Protein AF-T1H6G3-F1 (afdb_monomer_lite)

Organism: Megaselia scalaris (NCBI:txid36166)

Radius of gyration: 13.63 Å; chains: 1; bounding box: 34×32×28 Å

pLDDT: mean 74.84, std 13.41, range [35.12, 89.88]

InterPro domains:
  IPR006984 Fcf1/UTP23 [PF04900] (49-107)
  IPR029060 PIN-like domain superfamily [SSF88723] (15-106)

Foldseek 3Di:
DCVLQPVDPPQPPAAAEAEDPQLVVVCVVLVHDVVVLVCVAVVDPHPCDDDDDDDDPDPDDDPLVSVLVVCLVPVRHAYEDEPPSCPRVVPDRSHHYWYDDPSGIYD

Structure (mmCIF, N/CA/C/O backbone):
data_AF-T1H6G3-F1
#
_entry.id   AF-T1H6G3-F1
#
loop_
_atom_site.group_PDB
_atom_site.id
_atom_site.type_symbol
_atom_site.label_atom_id
_atom_site.label_alt_id
_atom_site.label_comp_id
_atom_site.label_asym_id
_atom_site.label_entity_id
_atom_site.label_seq_id
_atom_site.pdbx_PDB_ins_code
_atom_site.Cartn_x
_atom_site.Cartn_y
_atom_site.Cartn_z
_atom_site.occupancy
_atom_site.B_iso_or_equiv
_atom_site.auth_seq_id
_atom_site.auth_comp_id
_atom_site.auth_asym_id
_atom_site.auth_atom_id
_atom_site.pdbx_PDB_model_num
ATOM 1 N N . SER A 1 1 ? -11.188 -17.133 -1.977 1.00 37.56 1 SER A N 1
ATOM 2 C CA . SER A 1 1 ? -10.244 -16.889 -3.083 1.00 37.56 1 SER A CA 1
ATOM 3 C C . SER A 1 1 ? -8.847 -16.668 -2.538 1.00 37.56 1 SER A C 1
ATOM 5 O O . SER A 1 1 ? -8.494 -15.547 -2.219 1.00 37.56 1 SER A O 1
ATOM 7 N N . SER A 1 2 ? -8.072 -17.741 -2.387 1.00 35.12 2 SER A N 1
ATOM 8 C CA . SER A 1 2 ? -6.747 -17.738 -1.733 1.00 35.12 2 SER A CA 1
ATOM 9 C C . SER A 1 2 ? -5.591 -17.893 -2.736 1.00 35.12 2 SER A C 1
ATOM 11 O O . SER A 1 2 ? -4.429 -17.927 -2.354 1.00 35.12 2 SER A O 1
ATOM 13 N N . ALA A 1 3 ? -5.904 -18.005 -4.031 1.00 38.59 3 ALA A N 1
ATOM 14 C CA . ALA A 1 3 ? -4.960 -18.422 -5.069 1.00 38.59 3 ALA A CA 1
ATOM 15 C C . ALA A 1 3 ? -3.957 -17.335 -5.503 1.00 38.59 3 ALA A C 1
ATOM 17 O O . ALA A 1 3 ? -2.911 -17.667 -6.048 1.00 38.59 3 ALA A O 1
ATOM 18 N N . LEU A 1 4 ? -4.237 -16.050 -5.249 1.00 46.34 4 LEU A N 1
ATOM 19 C CA . LEU A 1 4 ? -3.323 -14.955 -5.614 1.00 46.34 4 LEU A CA 1
ATOM 20 C C . LEU A 1 4 ? -2.161 -14.781 -4.623 1.00 46.34 4 LEU A C 1
ATOM 22 O O . LEU A 1 4 ? -1.114 -14.277 -5.015 1.00 46.34 4 LEU A O 1
ATOM 26 N N . PHE A 1 5 ? -2.306 -15.252 -3.378 1.00 50.06 5 PHE A N 1
ATOM 27 C CA . PHE A 1 5 ? -1.235 -15.203 -2.375 1.00 50.06 5 PHE A CA 1
ATOM 28 C C . PHE A 1 5 ? -0.098 -16.198 -2.668 1.00 50.06 5 PHE A C 1
ATOM 30 O O . PHE A 1 5 ? 1.046 -15.942 -2.310 1.00 50.06 5 PHE A O 1
ATOM 37 N N . PHE A 1 6 ? -0.376 -17.300 -3.375 1.00 44.19 6 PHE A N 1
ATOM 38 C CA . PHE A 1 6 ? 0.593 -18.384 -3.594 1.00 44.19 6 PHE A CA 1
ATOM 39 C C . PHE A 1 6 ? 1.574 -18.170 -4.757 1.00 44.19 6 PHE A C 1
ATOM 41 O O . PHE A 1 6 ? 2.497 -18.964 -4.918 1.00 44.19 6 PHE A O 1
ATOM 48 N N . GLN A 1 7 ? 1.420 -17.124 -5.578 1.00 50.72 7 GLN A N 1
ATOM 49 C CA . GLN A 1 7 ? 2.364 -16.880 -6.682 1.00 50.72 7 GLN A CA 1
ATOM 50 C C . GLN A 1 7 ? 3.686 -16.232 -6.243 1.00 50.72 7 GLN A C 1
ATOM 52 O O . GLN A 1 7 ? 4.640 -16.250 -7.017 1.00 50.72 7 GLN A O 1
ATOM 57 N N . ASN A 1 8 ? 3.769 -15.686 -5.027 1.00 52.97 8 ASN A N 1
ATOM 58 C CA . ASN A 1 8 ? 4.993 -15.090 -4.492 1.00 52.97 8 ASN A CA 1
ATOM 59 C C . ASN A 1 8 ? 5.388 -15.774 -3.181 1.00 52.97 8 ASN A C 1
ATOM 61 O O . ASN A 1 8 ? 5.070 -15.310 -2.091 1.00 52.97 8 ASN A O 1
ATOM 65 N N . THR A 1 9 ? 6.146 -16.864 -3.305 1.00 51.31 9 THR A N 1
ATOM 66 C CA . THR A 1 9 ? 6.719 -17.636 -2.188 1.00 51.31 9 THR A CA 1
ATOM 67 C C . THR A 1 9 ? 7.728 -16.846 -1.336 1.00 51.31 9 THR A C 1
ATOM 69 O O . THR A 1 9 ? 8.164 -17.323 -0.300 1.00 51.31 9 THR A O 1
ATOM 72 N N . GLN A 1 10 ? 8.099 -15.622 -1.736 1.00 52.41 10 GLN A N 1
ATOM 73 C CA . GLN A 1 10 ? 8.987 -14.728 -0.975 1.00 52.41 10 GLN A CA 1
ATOM 74 C C . GLN A 1 10 ? 8.279 -13.925 0.129 1.00 52.41 10 GLN A C 1
ATOM 76 O O . GLN A 1 10 ? 8.946 -13.241 0.900 1.00 52.41 10 GLN A O 1
ATOM 81 N N . LEU A 1 11 ? 6.947 -13.969 0.204 1.00 56.22 11 LEU A N 1
ATOM 82 C CA . LEU A 1 11 ? 6.153 -13.168 1.146 1.00 56.22 11 LEU A CA 1
ATOM 83 C C . LEU A 1 11 ? 5.885 -13.880 2.488 1.00 56.22 11 LEU A C 1
ATOM 85 O O . LEU A 1 11 ? 5.061 -13.417 3.270 1.00 56.22 11 LEU A O 1
ATOM 89 N N . GLU A 1 12 ? 6.558 -14.999 2.768 1.00 52.50 12 GLU A N 1
ATOM 90 C CA . GLU A 1 12 ? 6.194 -15.897 3.874 1.00 52.50 12 GLU A CA 1
ATOM 91 C C . GLU A 1 12 ? 6.412 -15.331 5.289 1.00 52.50 12 GLU A C 1
ATOM 93 O O . GLU A 1 12 ? 5.821 -15.866 6.225 1.00 52.50 12 GLU A O 1
ATOM 98 N N . THR A 1 13 ? 7.201 -14.266 5.498 1.00 49.25 13 THR A N 1
ATOM 99 C CA . THR A 1 13 ? 7.537 -13.842 6.879 1.00 49.25 13 THR A CA 1
ATOM 100 C C . THR A 1 13 ? 7.597 -12.339 7.167 1.00 49.25 13 THR A C 1
ATOM 102 O O . THR A 1 13 ? 7.628 -11.972 8.341 1.00 49.25 13 THR A O 1
ATOM 105 N N . ALA A 1 14 ? 7.529 -11.451 6.170 1.00 59.88 14 ALA A N 1
ATOM 106 C CA . ALA A 1 14 ? 7.405 -10.007 6.399 1.00 59.88 14 ALA A CA 1
ATOM 107 C C . ALA A 1 14 ? 6.871 -9.293 5.148 1.00 59.88 14 ALA A C 1
ATOM 109 O O . ALA A 1 14 ? 7.513 -9.287 4.098 1.00 59.88 14 ALA A O 1
ATOM 110 N N . TYR A 1 15 ? 5.695 -8.672 5.252 1.00 69.19 15 TYR A N 1
ATOM 111 C CA . TYR A 1 15 ? 5.130 -7.880 4.162 1.00 69.19 15 TYR A CA 1
ATOM 112 C C . TYR A 1 15 ? 5.713 -6.467 4.189 1.00 69.19 15 TYR A C 1
ATOM 114 O O . TYR A 1 15 ? 5.412 -5.683 5.088 1.00 69.19 15 TYR A O 1
ATOM 122 N N . HIS A 1 16 ? 6.501 -6.107 3.177 1.00 79.25 16 HIS A N 1
ATOM 123 C CA . HIS A 1 16 ? 6.875 -4.712 2.969 1.00 79.25 16 HIS A CA 1
ATOM 124 C C . 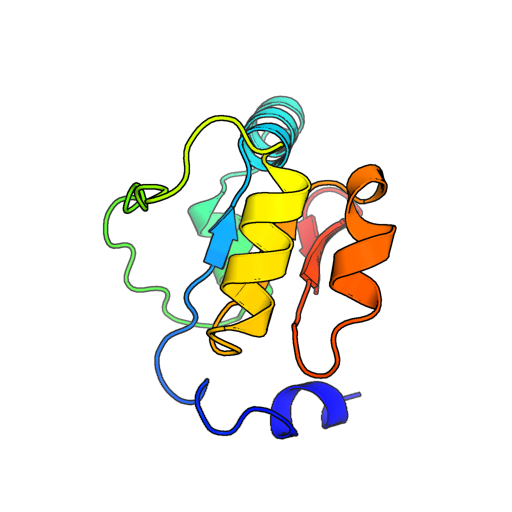HIS A 1 16 ? 5.760 -3.995 2.202 1.00 79.25 16 HIS A C 1
ATOM 126 O O . HIS A 1 16 ? 5.426 -4.362 1.073 1.00 79.25 16 HIS A O 1
ATOM 132 N N . ILE A 1 17 ? 5.175 -2.962 2.807 1.00 83.69 17 ILE A N 1
ATOM 133 C CA . ILE A 1 17 ? 4.089 -2.188 2.199 1.00 83.69 17 ILE A CA 1
ATOM 134 C C . ILE A 1 17 ? 4.659 -0.881 1.650 1.00 83.69 17 ILE A C 1
ATOM 136 O O . ILE A 1 17 ? 5.151 -0.038 2.397 1.00 83.69 17 ILE A O 1
ATOM 140 N N . LEU A 1 18 ? 4.576 -0.694 0.334 1.00 85.44 18 LEU A N 1
ATOM 141 C CA . LEU A 1 18 ? 4.892 0.575 -0.310 1.00 85.44 18 LEU A CA 1
ATOM 142 C C . LEU A 1 18 ? 3.672 1.484 -0.247 1.00 85.44 18 LEU A C 1
ATOM 144 O O . LEU A 1 18 ? 2.640 1.187 -0.846 1.00 85.44 18 LEU A O 1
ATOM 148 N N . ILE A 1 19 ? 3.811 2.601 0.457 1.00 84.12 19 ILE A N 1
ATOM 149 C CA . ILE A 1 19 ? 2.749 3.587 0.645 1.00 84.12 19 ILE A CA 1
ATOM 150 C C . ILE A 1 19 ? 3.125 4.858 -0.113 1.00 84.12 19 ILE A C 1
ATOM 152 O O . ILE A 1 19 ? 4.249 5.349 0.010 1.00 84.12 19 ILE A O 1
AT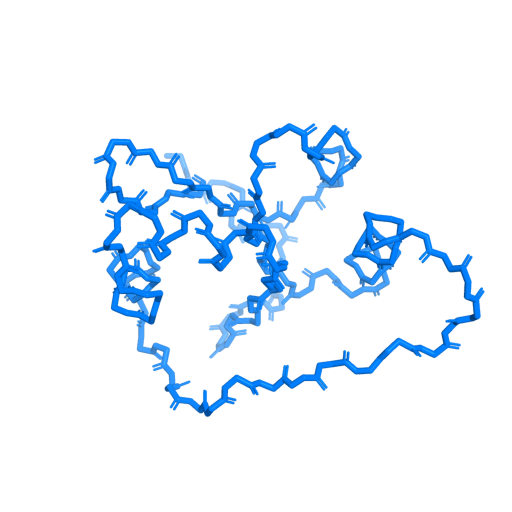OM 156 N N . ASP A 1 20 ? 2.186 5.414 -0.878 1.00 82.06 20 ASP A N 1
ATOM 157 C CA . ASP A 1 20 ? 2.364 6.732 -1.488 1.00 82.06 20 ASP A CA 1
ATOM 158 C C . ASP A 1 20 ? 1.812 7.872 -0.605 1.00 82.06 20 ASP A C 1
ATOM 160 O O . ASP A 1 20 ? 0.986 7.689 0.295 1.00 82.06 20 ASP A O 1
ATOM 164 N N . THR A 1 21 ? 2.247 9.104 -0.879 1.00 81.62 21 TH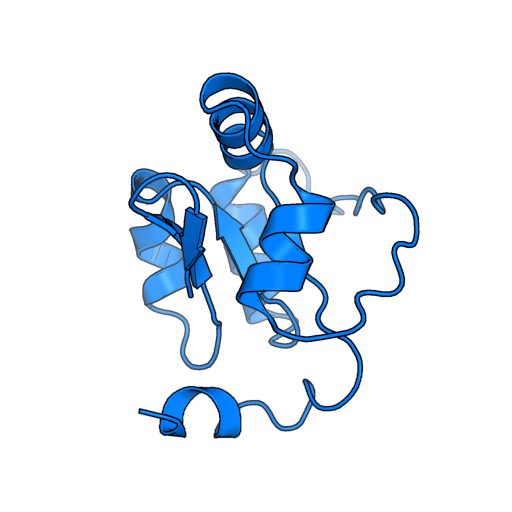R A N 1
ATOM 165 C CA . THR A 1 21 ? 1.786 10.292 -0.141 1.00 81.62 21 THR A CA 1
ATOM 166 C C . THR A 1 21 ? 0.280 10.533 -0.305 1.00 81.62 21 THR A C 1
ATOM 168 O O . THR A 1 21 ? -0.366 11.092 0.581 1.00 81.62 21 THR A O 1
ATOM 171 N N . ASN A 1 22 ? -0.310 10.116 -1.430 1.00 81.88 22 ASN A N 1
ATOM 172 C CA . ASN A 1 22 ? -1.738 10.293 -1.688 1.00 81.88 22 ASN A CA 1
ATOM 173 C C . ASN A 1 22 ? -2.598 9.390 -0.800 1.00 81.88 22 ASN A C 1
ATOM 175 O O . ASN A 1 22 ? -3.663 9.823 -0.364 1.00 81.88 22 ASN A O 1
ATOM 179 N N . PHE A 1 23 ? -2.139 8.173 -0.522 1.00 86.25 23 PHE A N 1
ATOM 180 C CA . PHE A 1 23 ? -2.755 7.199 0.359 1.00 86.25 23 PHE A CA 1
ATOM 181 C C . PHE A 1 23 ? -2.693 7.700 1.792 1.00 86.25 23 PHE A C 1
ATOM 183 O O . PHE A 1 23 ? -3.737 7.799 2.420 1.00 86.25 23 PHE A O 1
ATOM 190 N N . ILE A 1 24 ? -1.527 8.167 2.256 1.00 86.75 24 ILE A N 1
ATOM 191 C CA . ILE A 1 24 ? -1.380 8.794 3.582 1.00 86.75 24 ILE A CA 1
ATOM 192 C C . ILE A 1 24 ? -2.373 9.952 3.741 1.00 86.75 24 ILE A C 1
ATOM 194 O O . ILE A 1 24 ? -3.164 9.982 4.684 1.00 86.75 24 ILE A O 1
ATOM 198 N N . ASN A 1 25 ? -2.391 10.882 2.782 1.00 87.56 25 ASN A N 1
ATOM 199 C CA . ASN A 1 25 ? -3.309 12.020 2.806 1.00 87.56 25 ASN A CA 1
ATOM 200 C C . ASN A 1 25 ? -4.779 11.586 2.784 1.00 87.56 25 ASN A C 1
ATOM 202 O O . ASN A 1 25 ? -5.632 12.230 3.394 1.00 87.56 25 ASN A O 1
ATOM 206 N N . PHE A 1 26 ? -5.095 10.518 2.057 1.00 87.25 26 PHE A N 1
ATOM 207 C CA . PHE A 1 26 ? -6.444 9.982 1.982 1.00 87.25 26 PHE A CA 1
ATOM 208 C C . PHE A 1 26 ? -6.860 9.309 3.293 1.00 87.25 26 PHE A C 1
ATOM 210 O O . PHE A 1 26 ? -7.966 9.559 3.768 1.00 87.25 26 PHE A O 1
ATOM 217 N N . SER A 1 27 ? -5.981 8.530 3.914 1.00 88.31 27 SER A N 1
ATOM 218 C CA . SER A 1 27 ? -6.216 7.888 5.206 1.00 88.31 27 SER A CA 1
ATOM 219 C C . SER A 1 27 ? -6.429 8.914 6.311 1.00 88.31 27 SER A C 1
ATOM 221 O O . SER A 1 27 ? -7.415 8.823 7.036 1.00 88.31 27 SER A O 1
ATOM 223 N N . ILE A 1 28 ? -5.603 9.966 6.365 1.00 88.81 28 ILE A N 1
ATOM 224 C CA . ILE A 1 28 ? -5.778 11.073 7.319 1.00 88.81 28 ILE A CA 1
ATOM 225 C C . ILE A 1 28 ? -7.138 11.755 7.117 1.00 88.81 28 ILE A C 1
ATOM 227 O O . ILE A 1 28 ? -7.874 11.965 8.080 1.00 88.81 28 ILE A O 1
ATOM 231 N N . LYS A 1 29 ? -7.521 12.053 5.866 1.00 88.81 29 LYS A N 1
ATOM 232 C CA . LYS A 1 29 ? -8.825 12.669 5.553 1.00 88.81 29 LYS A CA 1
ATOM 233 C C . LYS A 1 29 ? -10.013 11.806 5.980 1.00 88.81 29 LYS A C 1
ATOM 235 O O . LYS A 1 29 ? -11.026 12.350 6.405 1.00 88.81 29 LYS A O 1
ATOM 240 N N . ASN A 1 30 ? -9.886 10.485 5.878 1.00 87.69 30 ASN A N 1
ATOM 241 C CA . ASN A 1 30 ? -10.922 9.534 6.285 1.00 87.69 30 ASN A CA 1
ATOM 242 C C . ASN A 1 30 ? -10.804 9.095 7.753 1.00 87.69 30 ASN A C 1
ATOM 244 O O . ASN A 1 30 ? -11.571 8.236 8.174 1.00 87.69 30 ASN A O 1
ATOM 248 N N . LYS A 1 31 ? -9.883 9.691 8.528 1.00 89.88 31 LYS A N 1
ATOM 249 C CA . LYS A 1 31 ? -9.615 9.359 9.937 1.00 89.88 31 LYS A CA 1
ATOM 250 C C . LYS A 1 31 ? -9.246 7.882 10.154 1.00 89.88 31 LYS A C 1
ATOM 252 O O . LYS A 1 31 ? -9.604 7.299 11.170 1.00 89.88 31 LYS A O 1
ATOM 257 N N . LEU A 1 32 ? -8.520 7.294 9.204 1.00 89.31 32 LEU A N 1
ATOM 258 C CA . LEU A 1 32 ? -8.047 5.911 9.255 1.00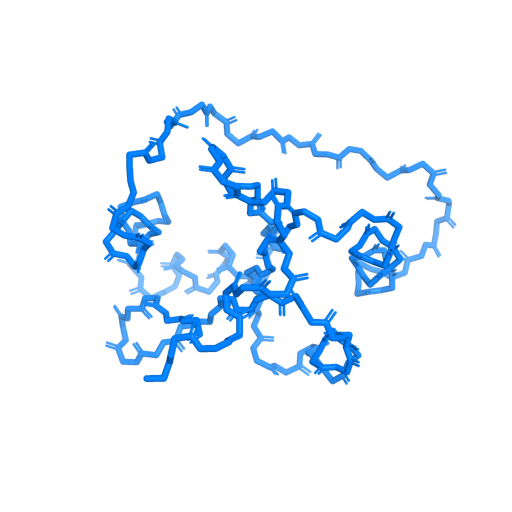 89.31 32 LEU A CA 1
ATOM 259 C C . LEU A 1 32 ? -6.631 5.854 9.831 1.00 89.31 32 LEU A C 1
ATOM 261 O O . LEU A 1 32 ? -5.704 6.470 9.294 1.00 89.31 32 LEU A O 1
ATOM 265 N N . GLY A 1 33 ? -6.460 5.104 10.921 1.00 88.62 33 GLY A N 1
ATOM 266 C CA . GLY A 1 33 ? -5.152 4.852 11.520 1.00 88.62 33 GLY A CA 1
ATOM 267 C C . GLY A 1 33 ? -4.343 3.911 10.635 1.00 88.62 33 GLY A C 1
ATOM 268 O O . GLY A 1 33 ? -4.653 2.733 10.560 1.00 88.62 33 GLY A O 1
ATOM 269 N N . ILE A 1 34 ? -3.301 4.412 9.966 1.00 86.75 34 ILE A N 1
ATOM 270 C CA . ILE A 1 34 ? -2.576 3.657 8.926 1.00 86.75 34 ILE A CA 1
ATOM 271 C C . ILE A 1 34 ? -2.082 2.298 9.432 1.00 86.75 34 ILE A C 1
ATOM 273 O O . ILE A 1 34 ? -2.393 1.282 8.826 1.00 86.75 34 ILE A O 1
ATOM 277 N N . ILE A 1 35 ? -1.350 2.281 10.545 1.00 84.31 35 ILE A N 1
ATOM 278 C CA . ILE A 1 35 ? -0.783 1.048 11.104 1.00 84.31 35 ILE A CA 1
ATOM 279 C C . ILE A 1 35 ? -1.895 0.101 11.564 1.00 84.31 35 ILE A C 1
ATOM 281 O O . ILE A 1 35 ? -1.894 -1.064 11.185 1.00 84.31 35 ILE A O 1
ATOM 285 N N . GLN A 1 36 ? -2.847 0.605 12.353 1.00 84.38 36 GLN A N 1
ATOM 286 C CA . GLN A 1 36 ? -3.916 -0.211 12.932 1.00 84.38 36 GLN A CA 1
ATOM 287 C C . GLN A 1 36 ? -4.784 -0.858 11.844 1.00 84.38 36 GLN A C 1
ATOM 289 O O . GLN A 1 36 ? -4.980 -2.065 11.846 1.00 84.38 36 GLN A O 1
ATOM 294 N N . GLU A 1 37 ? -5.216 -0.082 10.854 1.00 87.75 37 GLU A N 1
ATOM 295 C CA . GLU A 1 37 ? -6.030 -0.593 9.749 1.00 87.75 37 GLU A CA 1
ATOM 296 C C . GLU A 1 37 ? -5.241 -1.561 8.850 1.00 87.75 37 GLU A C 1
ATOM 298 O O . GLU A 1 37 ? -5.808 -2.506 8.307 1.00 87.75 37 GLU A O 1
ATOM 303 N N . MET A 1 38 ? -3.922 -1.370 8.693 1.00 85.56 38 MET A N 1
ATOM 304 C CA . MET A 1 38 ? -3.066 -2.326 7.972 1.00 85.56 38 MET A CA 1
ATOM 305 C C . MET A 1 38 ? -2.935 -3.653 8.720 1.00 85.56 38 MET A C 1
ATOM 307 O O . MET A 1 38 ? -2.986 -4.707 8.086 1.00 85.56 38 MET A O 1
ATOM 311 N N . MET A 1 39 ? -2.796 -3.605 10.048 1.00 82.81 39 MET A N 1
ATOM 312 C CA . MET A 1 39 ? -2.787 -4.790 10.912 1.00 82.81 39 MET A CA 1
ATOM 313 C C . MET A 1 39 ? -4.098 -5.564 10.789 1.00 82.81 39 MET A C 1
ATOM 315 O O . MET A 1 39 ? -4.078 -6.772 10.554 1.00 82.81 39 MET A O 1
ATOM 319 N N . ASP A 1 40 ? -5.223 -4.854 10.892 1.00 84.38 40 ASP A N 1
ATOM 320 C CA . ASP A 1 40 ? -6.560 -5.445 10.826 1.00 84.38 40 ASP A CA 1
ATOM 321 C C . ASP A 1 40 ? -6.849 -6.043 9.439 1.00 84.38 40 ASP A C 1
ATOM 323 O O . ASP A 1 40 ? -7.502 -7.078 9.336 1.00 84.38 40 ASP A O 1
ATOM 327 N N . CYS A 1 41 ? -6.319 -5.436 8.371 1.00 84.44 41 CYS A N 1
ATOM 328 C CA . CYS A 1 41 ? -6.454 -5.934 7.001 1.00 84.44 41 CYS A CA 1
ATOM 329 C C . CYS A 1 41 ? -5.620 -7.198 6.739 1.00 84.44 41 CYS A C 1
ATOM 331 O O . CYS A 1 41 ? -6.097 -8.150 6.122 1.00 84.44 41 CYS A O 1
ATOM 333 N N . LEU A 1 42 ? -4.363 -7.213 7.190 1.00 81.38 42 LEU A N 1
ATOM 334 C CA . LEU A 1 42 ? -3.436 -8.310 6.909 1.00 81.38 42 LEU A CA 1
ATOM 335 C C . LEU A 1 42 ? -3.540 -9.463 7.908 1.00 81.38 42 LEU A C 1
ATOM 337 O O . LEU A 1 42 ? -2.952 -10.513 7.660 1.00 81.38 42 LEU A O 1
ATOM 341 N N . TYR A 1 43 ? -4.240 -9.280 9.033 1.00 76.00 43 TYR A N 1
ATOM 342 C CA . TYR A 1 43 ? -4.285 -10.231 10.153 1.00 76.00 43 TYR A CA 1
ATOM 343 C C . TYR A 1 43 ? -2.888 -10.681 10.622 1.00 76.00 43 TYR A C 1
ATOM 345 O O . TYR A 1 43 ? -2.730 -11.751 11.212 1.00 76.00 43 TYR A O 1
ATOM 353 N N . THR A 1 44 ? -1.852 -9.883 10.347 1.00 64.50 44 THR A N 1
ATOM 354 C CA . THR A 1 44 ? -0.465 -10.204 10.682 1.00 64.50 44 THR A CA 1
ATOM 355 C C . THR A 1 44 ? 0.038 -9.305 11.790 1.00 64.50 44 THR A C 1
ATOM 357 O O . THR A 1 44 ? -0.413 -8.177 11.973 1.00 64.50 44 THR A O 1
ATOM 360 N N . LYS A 1 45 ? 1.021 -9.810 12.534 1.00 56.53 45 LYS A N 1
ATOM 361 C CA . LYS A 1 45 ? 1.798 -9.007 13.466 1.00 56.53 45 LYS A CA 1
ATOM 362 C C . LYS A 1 45 ? 2.774 -8.170 12.635 1.00 56.53 45 LYS A C 1
ATOM 364 O O . LYS A 1 45 ? 3.914 -8.578 12.447 1.00 56.53 45 LYS A O 1
ATOM 369 N N . ILE A 1 46 ? 2.325 -7.042 12.082 1.00 58.47 46 ILE A N 1
ATOM 370 C CA . ILE A 1 46 ? 3.241 -6.041 11.525 1.00 58.47 46 ILE A CA 1
ATOM 371 C C . ILE A 1 46 ? 4.119 -5.630 12.702 1.00 58.47 46 ILE A C 1
ATOM 373 O O . ILE A 1 46 ? 3.645 -5.031 13.672 1.00 58.47 46 ILE A O 1
ATOM 377 N N . HIS A 1 47 ? 5.391 -6.027 12.664 1.00 53.41 47 HIS A N 1
ATOM 378 C CA . HIS A 1 47 ? 6.382 -5.383 13.503 1.00 53.41 47 HIS A CA 1
ATOM 379 C C . HIS A 1 47 ? 6.369 -3.930 13.074 1.00 53.41 47 HIS A C 1
ATOM 381 O O . HIS A 1 47 ? 6.719 -3.585 11.948 1.00 53.41 47 HIS A O 1
ATOM 387 N N . CYS A 1 48 ? 5.794 -3.116 13.947 1.00 51.88 48 CYS A N 1
ATOM 388 C CA . CYS A 1 48 ? 5.571 -1.712 13.718 1.00 51.88 48 CYS A CA 1
ATOM 389 C C . CYS A 1 48 ? 6.902 -0.980 13.897 1.00 51.88 48 CYS A C 1
ATOM 391 O O . CYS A 1 48 ? 7.061 -0.159 14.797 1.00 51.88 48 CYS A O 1
ATOM 393 N N . ASP A 1 49 ? 7.875 -1.332 13.063 1.00 57.97 49 ASP A N 1
ATOM 394 C CA . ASP A 1 49 ? 9.058 -0.527 12.871 1.00 57.97 49 ASP A CA 1
ATOM 395 C C . ASP A 1 49 ? 8.624 0.801 12.229 1.00 57.97 49 ASP A C 1
ATOM 397 O O . ASP A 1 49 ? 7.672 0.846 11.436 1.00 57.97 49 ASP A O 1
ATOM 401 N N . PRO A 1 50 ? 9.254 1.920 12.616 1.00 67.06 50 PRO A N 1
ATOM 402 C CA . PRO A 1 50 ? 8.903 3.234 12.102 1.00 67.06 50 PRO A CA 1
ATOM 403 C C . PRO A 1 50 ? 9.000 3.253 10.574 1.00 67.06 50 PRO A C 1
ATOM 405 O O . PRO A 1 50 ? 9.891 2.636 9.997 1.00 67.06 50 PRO A O 1
ATOM 408 N N . PHE A 1 51 ? 8.088 3.986 9.926 1.00 74.50 51 PHE A N 1
ATOM 409 C CA . PHE A 1 51 ? 8.057 4.163 8.473 1.00 74.50 51 PHE A CA 1
ATOM 410 C C . PHE A 1 51 ? 9.462 4.371 7.894 1.00 74.50 51 PHE A C 1
ATOM 412 O O . PHE A 1 51 ? 10.093 5.405 8.129 1.00 74.50 51 PHE A O 1
ATOM 419 N N . GLU A 1 52 ? 9.934 3.414 7.097 1.00 79.19 52 GLU A N 1
ATOM 420 C CA . GLU A 1 52 ? 11.215 3.551 6.420 1.00 79.19 52 GLU A CA 1
ATOM 421 C C . GLU A 1 52 ? 11.029 4.353 5.132 1.00 79.19 52 GLU A C 1
ATOM 423 O O . GLU A 1 52 ? 10.293 3.971 4.214 1.00 79.19 52 GLU A O 1
ATOM 428 N N . ARG A 1 53 ? 11.705 5.501 5.046 1.00 80.38 53 ARG A N 1
ATOM 429 C CA . ARG A 1 53 ? 11.700 6.294 3.821 1.00 80.38 53 ARG A CA 1
ATOM 430 C C . ARG A 1 53 ? 12.666 5.685 2.819 1.00 80.38 53 ARG A C 1
ATOM 432 O O . ARG A 1 53 ? 13.871 5.915 2.872 1.00 80.38 53 ARG A O 1
ATOM 439 N N . ILE A 1 54 ? 12.110 5.001 1.834 1.00 80.31 54 ILE A N 1
ATOM 440 C CA . ILE A 1 54 ? 12.902 4.439 0.751 1.00 80.31 54 ILE A CA 1
ATOM 441 C C . ILE A 1 54 ? 13.331 5.552 -0.215 1.00 80.31 54 ILE A C 1
ATOM 443 O O . ILE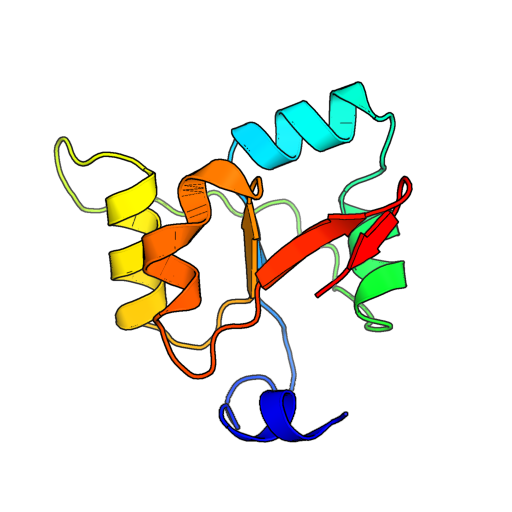 A 1 54 ? 12.504 6.280 -0.770 1.00 80.31 54 ILE A O 1
ATOM 447 N N . LEU A 1 55 ? 14.641 5.671 -0.435 1.00 79.31 55 LEU A N 1
ATOM 448 C CA . LEU A 1 55 ? 15.206 6.638 -1.370 1.00 79.31 55 LEU A CA 1
ATOM 449 C C . LEU A 1 55 ? 15.103 6.142 -2.815 1.00 79.31 55 LEU A C 1
ATOM 451 O O . LEU A 1 55 ? 15.298 4.966 -3.138 1.00 79.31 55 LEU A O 1
ATOM 455 N N . CYS A 1 56 ? 14.802 7.077 -3.707 1.00 79.50 56 CYS A N 1
ATOM 456 C CA . CYS A 1 56 ? 14.814 6.851 -5.139 1.00 79.50 56 CYS A CA 1
ATOM 457 C C . CYS A 1 56 ? 16.206 7.150 -5.696 1.00 79.50 56 CYS A C 1
ATOM 459 O O . CYS A 1 56 ? 16.704 8.260 -5.533 1.00 79.50 56 CYS A O 1
ATOM 461 N N . LEU A 1 57 ? 16.807 6.196 -6.408 1.00 78.50 57 LEU A N 1
ATOM 462 C CA . LEU A 1 57 ? 18.132 6.352 -7.029 1.00 78.50 57 LEU A CA 1
ATOM 463 C C . LEU A 1 57 ? 18.063 6.899 -8.466 1.00 78.50 57 LEU A C 1
ATOM 465 O O . LEU A 1 57 ? 18.992 6.743 -9.250 1.00 78.50 57 LEU A O 1
ATOM 469 N N . HIS A 1 58 ? 16.946 7.524 -8.837 1.00 76.25 58 HIS A N 1
ATOM 470 C CA . HIS A 1 58 ? 16.692 8.004 -10.193 1.00 76.25 58 HIS A CA 1
ATOM 471 C C . HIS A 1 58 ? 16.359 9.497 -10.210 1.00 76.25 58 HIS A C 1
ATOM 473 O O . HIS A 1 58 ? 15.634 10.011 -9.355 1.00 76.25 58 HIS A O 1
ATOM 479 N N . LYS A 1 59 ? 16.853 10.198 -11.232 1.00 72.00 59 LYS A N 1
ATOM 480 C CA . LYS A 1 59 ? 16.629 11.634 -11.411 1.00 72.00 59 LYS A CA 1
ATOM 481 C C . LYS A 1 59 ? 15.330 11.881 -12.186 1.00 72.00 59 LYS A C 1
ATOM 483 O O . LYS A 1 59 ? 15.192 11.414 -13.310 1.00 72.00 59 LYS A O 1
ATOM 488 N N . GLY A 1 60 ? 14.402 12.643 -11.601 1.00 67.19 60 GLY A N 1
ATOM 489 C CA . GLY A 1 60 ? 13.295 13.278 -12.334 1.00 67.19 60 GLY A CA 1
ATOM 490 C C . GLY A 1 60 ? 12.246 12.346 -12.955 1.00 67.19 60 GLY A C 1
ATOM 491 O O . GLY A 1 60 ? 11.783 12.619 -14.058 1.00 67.19 60 GLY A O 1
ATOM 492 N N . THR A 1 61 ? 11.846 11.266 -12.281 1.00 71.31 61 THR A N 1
ATOM 493 C CA . THR A 1 61 ? 10.720 10.420 -12.724 1.00 71.31 61 THR A CA 1
ATOM 494 C C . THR A 1 61 ? 9.463 10.682 -11.896 1.00 71.31 61 THR A C 1
ATOM 496 O O . THR A 1 61 ? 9.535 11.032 -10.718 1.00 71.31 61 THR A O 1
ATOM 499 N N . ASN A 1 62 ? 8.289 10.501 -12.511 1.00 74.31 62 ASN A N 1
ATOM 500 C CA . ASN A 1 62 ? 7.016 10.542 -11.790 1.00 74.31 62 ASN A CA 1
ATOM 501 C C . ASN A 1 62 ? 6.952 9.390 -10.758 1.00 74.31 62 ASN A C 1
ATOM 503 O O . ASN A 1 62 ? 7.382 8.272 -11.056 1.00 74.31 62 ASN A O 1
ATOM 507 N N . ALA A 1 63 ? 6.387 9.653 -9.575 1.00 70.81 63 ALA A N 1
ATOM 508 C CA . ALA A 1 63 ? 6.232 8.705 -8.472 1.00 70.81 63 ALA A CA 1
ATOM 509 C C . ALA A 1 63 ? 5.543 7.399 -8.902 1.00 70.81 63 ALA A C 1
ATOM 511 O O . ALA A 1 63 ? 5.981 6.322 -8.507 1.00 70.81 63 ALA A O 1
ATOM 512 N N . ASP A 1 64 ? 4.547 7.472 -9.790 1.00 74.00 64 ASP A N 1
ATOM 513 C CA . ASP A 1 64 ? 3.871 6.281 -10.322 1.00 74.00 64 ASP A CA 1
ATOM 514 C C . ASP A 1 64 ? 4.842 5.357 -11.074 1.00 74.00 64 ASP A C 1
ATOM 516 O O . ASP A 1 64 ? 4.836 4.141 -10.893 1.00 74.00 64 ASP A O 1
ATOM 520 N N . ASN A 1 65 ? 5.709 5.933 -11.916 1.00 79.31 65 ASN A N 1
ATOM 521 C CA . ASN A 1 65 ? 6.703 5.167 -12.670 1.00 79.31 65 ASN A CA 1
ATOM 522 C C . ASN A 1 65 ? 7.809 4.632 -11.746 1.00 79.31 65 ASN A C 1
ATOM 524 O O . ASN A 1 65 ? 8.301 3.530 -11.970 1.00 79.31 65 ASN A O 1
ATOM 528 N N . CYS A 1 66 ? 8.180 5.383 -10.704 1.00 80.19 66 CYS A N 1
ATOM 529 C CA . CYS A 1 66 ? 9.092 4.909 -9.662 1.00 80.19 66 CYS A CA 1
ATOM 530 C C . CYS A 1 66 ? 8.543 3.660 -8.959 1.00 80.19 66 CYS A C 1
ATOM 532 O O . CYS A 1 66 ? 9.238 2.648 -8.879 1.00 80.19 66 CYS A O 1
ATOM 534 N N . LEU A 1 67 ? 7.288 3.719 -8.501 1.00 79.19 67 LEU A N 1
ATOM 535 C CA . LEU A 1 67 ? 6.625 2.612 -7.813 1.00 79.19 67 LEU A CA 1
ATOM 536 C C . LEU A 1 67 ? 6.509 1.387 -8.718 1.00 79.19 67 LEU A C 1
ATOM 538 O O . LEU A 1 67 ? 6.891 0.295 -8.311 1.00 79.19 67 LEU A O 1
ATOM 542 N N . VAL A 1 68 ? 6.063 1.571 -9.965 1.00 80.88 68 VAL A N 1
ATOM 543 C CA . VAL A 1 68 ? 5.979 0.486 -10.955 1.00 80.88 68 VAL A CA 1
ATOM 544 C C . VAL A 1 68 ? 7.342 -0.174 -11.159 1.00 80.88 68 VAL A C 1
ATOM 546 O O . VAL A 1 68 ? 7.445 -1.393 -11.051 1.00 80.88 68 VAL A O 1
ATOM 549 N N . ASN A 1 69 ? 8.397 0.607 -11.401 1.00 81.50 69 ASN A N 1
ATOM 550 C CA . ASN A 1 69 ? 9.731 0.056 -11.637 1.00 81.50 69 ASN A CA 1
ATOM 551 C C . ASN A 1 69 ? 10.260 -0.704 -10.414 1.00 81.50 69 ASN A C 1
ATOM 553 O O . ASN A 1 69 ? 10.797 -1.799 -10.568 1.00 81.50 69 ASN A O 1
ATOM 557 N N . ARG A 1 70 ? 10.058 -0.168 -9.205 1.00 83.69 70 ARG A N 1
ATOM 558 C CA . ARG A 1 70 ? 10.481 -0.811 -7.952 1.00 83.69 70 ARG A CA 1
ATOM 559 C C . ARG A 1 70 ? 9.779 -2.150 -7.728 1.00 83.69 70 ARG A C 1
ATOM 561 O O . ARG A 1 70 ? 10.429 -3.133 -7.397 1.00 83.69 70 ARG A O 1
ATOM 568 N N . VAL A 1 71 ? 8.468 -2.186 -7.941 1.00 81.06 71 VAL A N 1
ATOM 569 C CA . VAL A 1 71 ? 7.626 -3.377 -7.765 1.00 81.06 71 VAL A CA 1
ATOM 570 C C . VAL A 1 71 ? 7.919 -4.448 -8.823 1.00 81.06 71 VAL A C 1
ATOM 572 O O . VAL A 1 71 ? 7.856 -5.640 -8.536 1.00 81.06 71 VAL A O 1
ATOM 575 N N . ILE A 1 72 ? 8.272 -4.046 -10.050 1.00 80.38 72 ILE A N 1
ATOM 576 C CA . ILE A 1 72 ? 8.716 -4.981 -11.095 1.00 80.38 72 ILE A CA 1
ATOM 577 C C . ILE A 1 72 ? 10.071 -5.599 -10.732 1.00 80.38 72 ILE A C 1
ATOM 579 O O . ILE A 1 72 ? 10.251 -6.803 -10.909 1.00 80.38 72 ILE A O 1
ATOM 583 N N . GLN A 1 73 ? 11.014 -4.785 -10.244 1.00 77.56 73 GLN A N 1
ATOM 584 C CA . GLN A 1 73 ? 12.352 -5.241 -9.853 1.00 77.56 73 GLN A CA 1
ATOM 585 C C . GLN A 1 73 ? 12.318 -6.166 -8.633 1.00 77.56 73 GLN A C 1
ATOM 587 O O . GLN A 1 73 ? 13.054 -7.148 -8.585 1.00 77.56 73 GLN A O 1
ATOM 592 N N . HIS A 1 74 ? 11.442 -5.875 -7.673 1.00 75.00 74 HIS A N 1
ATOM 593 C CA . HIS A 1 74 ? 11.312 -6.617 -6.427 1.00 75.00 74 HIS A CA 1
ATOM 594 C C . HIS A 1 74 ? 9.834 -6.932 -6.179 1.00 75.00 74 HIS A C 1
ATOM 596 O O . HIS A 1 74 ? 9.066 -6.084 -5.728 1.00 75.00 74 HIS A O 1
ATOM 602 N N . LYS A 1 75 ? 9.424 -8.174 -6.455 1.00 68.69 75 LYS A N 1
ATOM 603 C CA . LYS A 1 75 ? 8.026 -8.631 -6.326 1.00 68.69 75 LYS A CA 1
ATOM 604 C C . LYS A 1 75 ? 7.604 -8.954 -4.882 1.00 68.69 75 LYS A C 1
ATOM 606 O O . LYS A 1 75 ? 6.635 -9.671 -4.666 1.00 68.69 75 LYS A O 1
ATOM 611 N N . CYS A 1 76 ? 8.319 -8.422 -3.894 1.00 75.44 76 CYS A N 1
ATOM 612 C CA . CYS A 1 76 ? 8.104 -8.664 -2.466 1.00 75.44 76 CYS A CA 1
ATOM 613 C C . CYS A 1 76 ? 7.334 -7.530 -1.760 1.00 75.44 76 CYS A C 1
ATOM 615 O O . CYS A 1 76 ? 7.407 -7.404 -0.539 1.00 75.44 76 CYS A O 1
ATOM 617 N N . TYR A 1 77 ? 6.597 -6.702 -2.511 1.00 82.00 77 TYR A N 1
ATOM 618 C CA . TYR A 1 77 ? 5.870 -5.553 -1.969 1.00 82.00 77 TYR A CA 1
ATOM 619 C C . TYR A 1 77 ? 4.351 -5.677 -2.118 1.00 82.00 77 TYR A C 1
ATOM 621 O O . TYR A 1 77 ? 3.852 -6.040 -3.184 1.00 82.00 77 TYR A O 1
ATOM 629 N N . ILE A 1 78 ? 3.623 -5.264 -1.077 1.00 84.19 78 ILE A N 1
ATOM 630 C CA . ILE A 1 78 ? 2.218 -4.851 -1.188 1.00 84.19 78 ILE A CA 1
ATOM 631 C C . ILE A 1 78 ? 2.196 -3.365 -1.531 1.00 84.19 78 ILE A C 1
ATOM 633 O O . ILE A 1 78 ? 2.919 -2.582 -0.918 1.00 84.19 78 ILE A O 1
ATOM 637 N N . VAL A 1 79 ? 1.369 -2.945 -2.485 1.00 86.38 79 VAL A N 1
ATOM 638 C CA . VAL A 1 79 ? 1.278 -1.525 -2.857 1.00 86.38 79 VAL A CA 1
ATOM 639 C C . VAL A 1 79 ? 0.000 -0.905 -2.301 1.00 86.38 79 VAL A C 1
ATOM 641 O O . VAL A 1 79 ? -1.089 -1.262 -2.735 1.00 86.38 79 VAL A O 1
ATOM 644 N N . ALA A 1 80 ? 0.128 0.064 -1.395 1.00 86.81 80 ALA A N 1
ATOM 645 C CA . ALA A 1 80 ? -0.969 0.873 -0.869 1.00 86.81 80 ALA A CA 1
ATOM 646 C C . ALA A 1 80 ? -1.028 2.231 -1.589 1.00 86.81 80 ALA A C 1
ATOM 648 O O . ALA A 1 80 ? -0.203 3.121 -1.367 1.00 86.81 80 ALA A O 1
ATOM 649 N N . THR A 1 81 ? -2.002 2.399 -2.485 1.00 82.06 81 THR A N 1
ATOM 650 C CA . THR A 1 81 ? -2.175 3.636 -3.268 1.00 82.06 81 THR A CA 1
ATOM 651 C C . THR A 1 81 ? -3.641 3.853 -3.651 1.00 82.06 81 THR A C 1
ATOM 653 O O . THR A 1 81 ? -4.474 2.946 -3.625 1.00 82.06 81 THR A O 1
ATOM 656 N N . LYS A 1 82 ? -3.997 5.091 -4.000 1.00 76.06 82 LYS A N 1
ATOM 657 C CA . LYS A 1 82 ? -5.366 5.465 -4.362 1.00 76.06 82 LYS A CA 1
ATOM 658 C C . LYS A 1 82 ? -5.741 4.912 -5.744 1.00 76.06 82 LYS A C 1
ATOM 660 O O . LYS A 1 82 ? -5.044 5.144 -6.729 1.00 76.06 82 LYS A O 1
ATOM 665 N N . TYR A 1 83 ? -6.925 4.299 -5.827 1.00 63.69 83 TYR A N 1
ATOM 666 C CA . TYR A 1 83 ? -7.536 3.591 -6.973 1.00 63.69 83 TYR A CA 1
ATOM 667 C C . TYR A 1 83 ? -7.280 4.166 -8.390 1.00 63.69 83 TYR A C 1
ATOM 669 O O . TYR A 1 83 ? -7.233 3.413 -9.357 1.00 63.69 83 TYR A O 1
ATOM 677 N N . LYS A 1 84 ? -7.098 5.486 -8.549 1.00 59.16 84 LYS A N 1
ATOM 678 C CA . LYS A 1 84 ? -6.984 6.149 -9.865 1.00 59.16 84 LYS A CA 1
ATOM 679 C C . LYS A 1 84 ? -5.583 6.119 -10.507 1.00 59.16 84 LYS A C 1
ATOM 681 O O . LYS A 1 84 ? -5.506 6.243 -11.724 1.00 59.16 84 LYS A O 1
ATOM 686 N N . GLY A 1 85 ? -4.497 5.926 -9.750 1.00 62.44 85 GLY A N 1
ATOM 687 C CA . GLY A 1 85 ? -3.121 5.844 -10.297 1.00 62.44 85 GLY A CA 1
ATOM 688 C C . GLY A 1 85 ? -2.695 4.434 -10.747 1.00 62.44 85 GLY A C 1
ATOM 689 O O . GLY A 1 85 ? -1.632 4.230 -11.330 1.00 62.44 85 GLY A O 1
ATOM 690 N N . LEU A 1 86 ? -3.548 3.438 -10.496 1.00 61.78 86 LEU A N 1
ATOM 691 C CA . LEU A 1 86 ? -3.198 2.017 -10.418 1.00 61.78 86 LEU A CA 1
ATOM 692 C C . LEU A 1 86 ? -3.242 1.230 -11.734 1.00 61.78 86 LEU A C 1
ATOM 694 O O . LEU A 1 86 ? -2.933 0.039 -11.728 1.00 61.78 86 LEU A O 1
ATOM 698 N N . ASN A 1 87 ? -3.583 1.852 -12.868 1.00 66.69 87 ASN A N 1
ATOM 699 C CA . ASN A 1 87 ? -3.741 1.138 -14.147 1.00 66.69 87 ASN A CA 1
ATOM 700 C C . ASN A 1 87 ? -2.479 0.382 -14.591 1.00 66.69 87 ASN A C 1
ATOM 702 O O . ASN A 1 87 ? -2.576 -0.581 -15.350 1.00 66.69 87 ASN A O 1
ATOM 706 N N . LYS A 1 88 ? -1.295 0.824 -14.152 1.00 74.75 88 LYS A N 1
ATOM 707 C CA . LYS A 1 88 ? -0.015 0.180 -14.471 1.00 74.75 88 LYS A CA 1
ATOM 708 C C . LYS A 1 88 ? 0.325 -0.946 -13.492 1.00 74.75 88 LYS A C 1
ATOM 710 O O . LYS A 1 88 ? 0.717 -2.017 -13.933 1.00 74.75 88 LYS A O 1
ATOM 715 N N . ILE A 1 89 ? 0.123 -0.728 -12.191 1.00 76.56 89 ILE A N 1
ATOM 716 C CA . ILE A 1 89 ? 0.477 -1.694 -11.136 1.00 76.56 89 ILE A CA 1
ATOM 717 C C . ILE A 1 89 ? -0.474 -2.897 -11.148 1.00 76.56 89 ILE A C 1
ATOM 719 O O . ILE A 1 89 ? -0.020 -4.025 -11.023 1.00 76.56 89 ILE A O 1
ATOM 723 N N . ARG A 1 90 ? -1.769 -2.685 -11.435 1.00 76.06 90 ARG A N 1
ATOM 724 C CA . ARG A 1 90 ? -2.768 -3.764 -11.593 1.00 76.06 90 ARG A CA 1
ATOM 725 C C . ARG A 1 90 ? -2.439 -4.770 -12.695 1.00 76.06 90 ARG A C 1
ATOM 727 O O . ARG A 1 90 ? -2.980 -5.867 -12.693 1.00 76.06 90 ARG A O 1
ATOM 734 N N . LYS A 1 91 ? -1.594 -4.390 -13.656 1.00 80.50 91 LYS A N 1
ATOM 735 C CA . LYS A 1 91 ? -1.159 -5.273 -14.745 1.00 80.50 91 LYS A CA 1
ATOM 736 C C . LYS A 1 91 ? 0.025 -6.158 -14.348 1.00 80.50 91 LYS A C 1
ATOM 738 O O . LYS A 1 91 ? 0.369 -7.052 -15.113 1.00 80.50 91 LYS A O 1
ATOM 743 N N . ILE A 1 92 ? 0.666 -5.902 -13.204 1.00 77.94 92 ILE A N 1
ATOM 744 C CA . ILE A 1 92 ? 1.829 -6.664 -12.751 1.00 77.94 92 ILE A CA 1
ATOM 745 C C . ILE A 1 92 ? 1.325 -7.914 -12.011 1.00 77.94 92 ILE A C 1
ATOM 747 O O . ILE A 1 92 ? 0.689 -7.782 -10.964 1.00 77.94 92 ILE A O 1
ATOM 751 N N . PRO A 1 93 ? 1.586 -9.130 -12.521 1.00 80.56 93 PRO A N 1
ATOM 752 C CA . PRO A 1 93 ? 1.120 -10.352 -11.878 1.00 80.56 93 PRO A CA 1
ATOM 753 C C . PRO A 1 93 ? 1.843 -10.594 -10.546 1.00 80.56 93 PRO A C 1
ATOM 755 O O . PRO A 1 93 ? 3.051 -10.368 -10.432 1.00 80.56 93 PRO A O 1
ATOM 758 N N . GLY A 1 94 ? 1.095 -11.086 -9.557 1.00 78.06 94 GLY A N 1
ATOM 759 C CA . GLY A 1 94 ? 1.602 -11.445 -8.229 1.00 78.06 94 GLY A CA 1
ATOM 760 C C . GLY A 1 94 ? 1.734 -10.282 -7.240 1.00 78.06 94 GLY A C 1
ATOM 761 O O . GLY A 1 94 ? 2.088 -10.516 -6.091 1.00 78.06 94 GLY A O 1
ATOM 762 N N . VAL A 1 95 ? 1.445 -9.041 -7.640 1.00 82.31 95 VAL A N 1
ATOM 763 C CA . VAL A 1 95 ? 1.554 -7.877 -6.749 1.00 82.31 95 VAL A CA 1
ATOM 764 C C . VAL A 1 95 ? 0.197 -7.583 -6.101 1.00 82.31 95 VAL A C 1
ATOM 766 O O . VAL A 1 95 ? -0.712 -7.130 -6.803 1.00 82.31 95 VAL A O 1
ATOM 769 N N . PRO A 1 96 ? 0.034 -7.798 -4.784 1.00 84.81 96 PRO A N 1
ATOM 770 C CA . PRO A 1 96 ? -1.177 -7.401 -4.074 1.00 84.81 96 PRO A CA 1
ATOM 771 C C . PRO A 1 96 ? -1.260 -5.873 -3.939 1.00 84.81 96 PRO A C 1
ATOM 773 O O . PRO A 1 96 ? -0.257 -5.185 -3.717 1.00 84.81 96 PRO A O 1
ATOM 776 N N . ILE A 1 97 ? -2.473 -5.333 -4.069 1.00 85.31 97 ILE A N 1
ATOM 777 C CA . ILE A 1 97 ? -2.734 -3.892 -4.017 1.00 85.31 97 ILE A CA 1
ATOM 778 C C . ILE A 1 97 ? -3.693 -3.612 -2.875 1.00 85.31 97 ILE A C 1
ATOM 780 O O . ILE A 1 97 ? -4.838 -4.032 -2.926 1.00 85.31 97 ILE A O 1
ATOM 784 N N . MET A 1 98 ? -3.252 -2.827 -1.901 1.00 87.31 98 MET A N 1
ATOM 785 C CA . MET A 1 98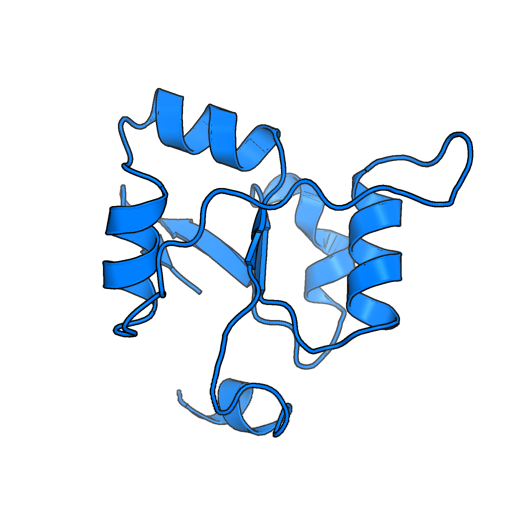 ? -4.097 -2.363 -0.813 1.00 87.31 98 MET A CA 1
ATOM 786 C C . MET A 1 98 ? -4.812 -1.061 -1.198 1.00 87.31 98 MET A C 1
ATOM 788 O O . MET A 1 98 ? -4.203 -0.114 -1.706 1.00 87.31 98 MET A O 1
ATOM 792 N N . TYR A 1 99 ? -6.114 -0.999 -0.941 1.00 86.75 99 TYR A N 1
ATOM 793 C CA . TYR A 1 99 ? -6.970 0.155 -1.194 1.00 86.75 99 TYR A CA 1
ATOM 794 C C . TYR A 1 99 ? -7.927 0.386 -0.025 1.00 86.75 99 TYR A C 1
ATOM 796 O O . TYR A 1 99 ? -8.088 -0.459 0.849 1.00 86.75 99 TYR A O 1
ATOM 804 N N . VAL A 1 100 ? -8.547 1.565 0.002 1.00 85.06 100 VAL A N 1
ATOM 805 C CA . VAL A 1 100 ? -9.580 1.881 0.990 1.00 85.06 100 VAL A CA 1
ATOM 806 C C . VAL A 1 100 ? -10.947 1.532 0.422 1.00 85.06 100 VAL A C 1
ATOM 808 O O . VAL A 1 100 ? -11.295 2.020 -0.655 1.00 85.06 100 VAL A O 1
ATOM 811 N N . ASP A 1 101 ? -11.714 0.747 1.169 1.00 84.88 101 ASP A N 1
ATOM 812 C CA . ASP A 1 101 ? -13.091 0.366 0.872 1.00 84.88 101 ASP A CA 1
ATOM 813 C C . ASP A 1 101 ? -13.945 0.468 2.141 1.00 84.88 101 ASP A C 1
ATOM 815 O O . ASP A 1 101 ? -13.528 0.028 3.207 1.00 84.88 101 ASP A O 1
ATOM 819 N N . SER A 1 102 ? -15.109 1.119 2.053 1.00 84.62 102 SER A N 1
ATOM 820 C CA . SER A 1 102 ? -16.045 1.297 3.181 1.00 84.62 102 SER A CA 1
ATOM 821 C C . SER A 1 102 ? -15.392 1.656 4.534 1.00 84.62 102 SER A C 1
ATOM 823 O O . SER A 1 102 ? -15.708 1.061 5.562 1.00 84.62 102 SER A O 1
ATOM 825 N N . HIS A 1 103 ? -14.499 2.656 4.538 1.00 85.19 103 HIS A N 1
ATOM 826 C CA . HIS A 1 103 ? -13.738 3.104 5.720 1.00 85.19 103 HIS A CA 1
ATOM 827 C C . HIS A 1 103 ? -12.799 2.055 6.338 1.00 85.19 103 HIS A C 1
ATOM 829 O O . HIS A 1 103 ? -12.490 2.144 7.519 1.00 85.19 103 HIS A O 1
ATOM 835 N N . LYS A 1 104 ? -12.329 1.082 5.559 1.00 86.56 104 LYS A N 1
ATOM 836 C CA . LYS A 1 104 ? -11.328 0.093 5.976 1.00 86.56 104 LYS A CA 1
ATOM 837 C C . LYS A 1 104 ? -10.331 -0.159 4.855 1.00 86.56 104 LYS A C 1
ATOM 839 O O . LYS A 1 104 ? -10.560 0.243 3.713 1.00 86.56 104 LYS A O 1
ATOM 844 N N . TYR A 1 105 ? -9.212 -0.804 5.164 1.00 89.00 105 TYR A N 1
ATOM 845 C CA . TYR A 1 105 ? -8.293 -1.284 4.132 1.00 89.00 105 TYR A CA 1
ATOM 846 C C . TYR A 1 105 ? -8.685 -2.676 3.634 1.00 89.00 105 TYR A C 1
ATOM 848 O O . TYR A 1 105 ? -9.068 -3.548 4.411 1.00 89.00 105 TYR A O 1
ATOM 856 N N . ALA A 1 106 ? -8.567 -2.870 2.324 1.00 85.88 106 ALA A N 1
ATOM 857 C CA . ALA A 1 106 ? -8.814 -4.118 1.612 1.00 85.88 106 ALA A CA 1
ATOM 858 C C . ALA A 1 106 ? -7.692 -4.372 0.593 1.00 85.88 106 ALA A C 1
ATOM 860 O O . ALA A 1 106 ? -7.002 -3.431 0.192 1.00 85.88 106 ALA A O 1
ATOM 861 N N . ILE A 1 107 ? -7.509 -5.631 0.184 1.00 82.94 107 ILE A N 1
ATOM 862 C CA . ILE A 1 107 ? -6.510 -6.088 -0.802 1.00 82.94 107 ILE A CA 1
ATOM 863 C C . ILE A 1 107 ? -7.209 -6.798 -1.960 1.00 82.94 107 ILE A C 1
ATOM 865 O O . ILE A 1 107 ? -8.206 -7.506 -1.695 1.00 82.94 107 ILE A O 1
#

Secondary structure (DSSP, 8-state):
--TTGGG-GGGSS--EEEE-HHHHHHHHHTT--HHHHHHHHHTS---------PPP-SSS--HHHHHHHHHHH---EEEE--TTSTTTGGGSTT--EEEEETTEEE-

Sequence (107 aa):
SSALFFQNTQLETAYHILIDTNFINFSIKNKLGIIQEMMDCLYTKIHCDPFERILCLHKGTNADNCLVNRVIQHKCYIVATKYKGLNKIRKIPGVPIMYVDSHKYAI